Protein AF-A0A945CRQ5-F1 (afdb_monomer)

Structure (mmCIF, N/CA/C/O backbone):
data_AF-A0A945CRQ5-F1
#
_entry.id   AF-A0A945CRQ5-F1
#
loop_
_atom_site.group_PDB
_atom_site.id
_atom_site.type_symbol
_atom_site.label_atom_id
_atom_site.label_alt_id
_atom_site.la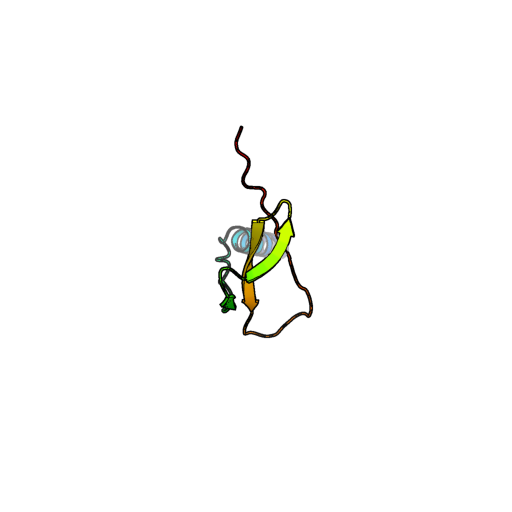bel_comp_id
_atom_site.label_asym_id
_atom_site.label_entity_id
_atom_site.label_seq_id
_atom_site.pdbx_PDB_ins_code
_atom_site.Cartn_x
_atom_site.Cartn_y
_atom_site.Cartn_z
_atom_site.occupancy
_atom_site.B_iso_or_equiv
_atom_site.auth_seq_id
_atom_site.auth_comp_id
_atom_site.auth_asym_id
_atom_site.auth_atom_id
_atom_site.pdbx_PDB_model_num
ATOM 1 N N . MET A 1 1 ? -0.552 15.912 50.697 1.00 62.06 1 MET A N 1
ATOM 2 C CA . MET A 1 1 ? 0.164 14.629 50.485 1.00 62.06 1 MET A CA 1
ATOM 3 C C . MET A 1 1 ? -0.603 13.616 49.624 1.00 62.06 1 MET A C 1
ATOM 5 O O . MET A 1 1 ? 0.043 12.865 48.906 1.00 62.06 1 MET A O 1
ATOM 9 N N . GLN A 1 2 ? -1.945 13.574 49.649 1.00 74.88 2 GLN A N 1
ATOM 10 C CA . GLN A 1 2 ? -2.712 12.649 48.793 1.00 74.88 2 GLN A CA 1
ATOM 11 C C . GLN A 1 2 ? -2.706 13.030 47.300 1.00 74.88 2 GLN A C 1
ATOM 13 O O . GLN A 1 2 ? -2.531 12.158 46.460 1.00 74.88 2 GLN A O 1
ATOM 18 N N . ILE A 1 3 ? -2.775 14.325 46.968 1.00 83.50 3 ILE A N 1
ATOM 19 C CA . ILE A 1 3 ? -2.778 14.812 45.572 1.00 83.50 3 ILE A CA 1
ATOM 20 C C . ILE A 1 3 ? -1.473 14.460 44.834 1.00 83.50 3 ILE A C 1
ATOM 22 O O . ILE A 1 3 ? -1.514 13.956 43.719 1.00 83.50 3 ILE A O 1
ATOM 26 N N . THR A 1 4 ? -0.309 14.632 45.470 1.00 82.31 4 THR A N 1
ATOM 27 C CA . THR A 1 4 ? 1.000 14.288 44.879 1.00 82.31 4 THR A CA 1
ATOM 28 C C . THR A 1 4 ? 1.118 12.800 44.550 1.00 82.31 4 THR A C 1
ATOM 30 O O . THR A 1 4 ? 1.665 12.438 43.515 1.00 82.31 4 THR A O 1
ATOM 33 N N . ARG A 1 5 ? 0.571 11.932 45.411 1.00 82.00 5 ARG A N 1
ATOM 34 C CA . ARG A 1 5 ? 0.540 10.482 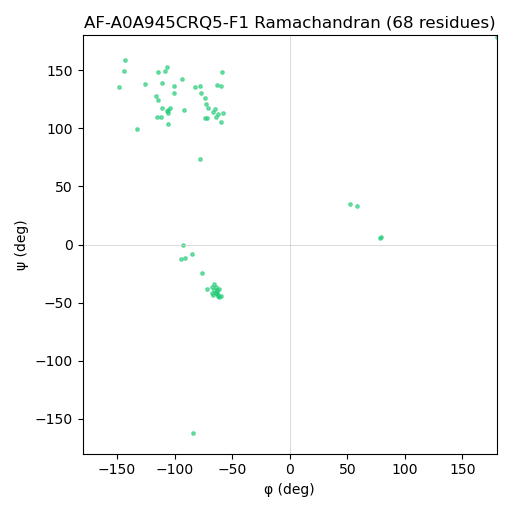45.183 1.00 82.00 5 ARG A CA 1
ATOM 35 C C . ARG A 1 5 ? -0.369 10.115 44.012 1.00 82.00 5 ARG A C 1
ATOM 37 O O . ARG A 1 5 ? 0.020 9.294 43.194 1.00 82.00 5 ARG A O 1
ATOM 44 N N . ILE A 1 6 ? -1.532 10.759 43.905 1.00 88.25 6 ILE A N 1
ATOM 45 C CA . ILE A 1 6 ? -2.466 10.564 42.786 1.00 88.25 6 ILE A CA 1
ATOM 46 C C . ILE A 1 6 ? -1.817 10.983 41.460 1.00 88.25 6 ILE A C 1
ATOM 48 O O . ILE A 1 6 ? -1.876 10.233 40.491 1.00 88.25 6 ILE A O 1
ATOM 52 N N . LEU A 1 7 ? -1.130 12.128 41.426 1.00 89.12 7 LEU A N 1
ATOM 53 C CA . LEU A 1 7 ? -0.422 12.594 40.227 1.00 89.12 7 LEU A CA 1
ATOM 54 C C . LEU A 1 7 ? 0.706 11.644 39.802 1.00 89.12 7 LEU A C 1
ATOM 56 O O . LEU A 1 7 ? 0.873 11.384 38.612 1.00 89.12 7 LEU A O 1
ATOM 60 N N . LEU A 1 8 ? 1.446 11.084 40.764 1.00 88.81 8 LEU A N 1
ATOM 61 C CA . LEU A 1 8 ? 2.491 10.095 40.490 1.00 88.81 8 LEU A CA 1
ATOM 62 C C . LEU A 1 8 ? 1.918 8.813 39.875 1.00 88.81 8 LEU A C 1
ATOM 64 O O . LEU A 1 8 ? 2.486 8.281 38.925 1.00 88.81 8 LEU A O 1
ATOM 68 N N . VAL A 1 9 ? 0.770 8.350 40.375 1.00 90.19 9 VAL A N 1
ATOM 69 C CA . VAL A 1 9 ? 0.082 7.169 39.836 1.00 90.19 9 VAL A CA 1
ATOM 70 C C . VAL A 1 9 ? -0.434 7.429 38.420 1.00 90.19 9 VAL A C 1
ATOM 72 O O . VAL A 1 9 ? -0.230 6.591 37.548 1.00 90.19 9 VAL A O 1
ATOM 75 N N . ILE A 1 10 ? -1.034 8.593 38.155 1.00 91.50 10 ILE A N 1
ATOM 76 C CA . ILE A 1 10 ? -1.506 8.953 36.806 1.00 91.50 10 ILE A CA 1
ATOM 77 C C . ILE A 1 10 ? -0.337 9.000 35.818 1.00 91.50 10 ILE A C 1
ATOM 79 O O . ILE A 1 10 ? -0.432 8.428 34.735 1.00 91.50 10 ILE A O 1
ATOM 83 N N . SER A 1 11 ? 0.777 9.627 36.206 1.00 87.81 11 SER A N 1
ATOM 84 C CA . SER A 1 11 ? 1.990 9.687 35.383 1.00 87.81 11 SER A CA 1
ATOM 85 C C . SER A 1 11 ? 2.539 8.290 35.072 1.00 87.81 11 SER A C 1
ATOM 87 O O . SER A 1 11 ? 2.833 7.978 33.919 1.00 87.81 11 SER A O 1
ATOM 89 N N . ALA A 1 12 ? 2.594 7.410 36.077 1.00 87.81 12 ALA A N 1
ATOM 90 C CA . ALA A 1 12 ? 3.050 6.035 35.899 1.00 87.81 12 ALA A CA 1
ATOM 91 C C . ALA A 1 12 ? 2.130 5.227 34.966 1.00 87.81 12 ALA A C 1
ATOM 93 O O . ALA A 1 12 ? 2.619 4.509 34.097 1.00 87.81 12 ALA A O 1
ATOM 94 N N . VAL A 1 13 ? 0.807 5.372 35.095 1.00 87.75 13 VAL A N 1
ATOM 95 C CA . VAL A 1 13 ? -0.164 4.703 34.211 1.00 87.75 13 VAL A CA 1
ATOM 96 C C . VAL A 1 13 ? -0.029 5.202 32.775 1.00 87.75 13 VAL A C 1
ATOM 98 O O . VAL A 1 13 ? -0.040 4.398 31.846 1.00 87.75 13 VAL A O 1
ATOM 101 N N . LEU A 1 14 ? 0.152 6.509 32.580 1.00 84.50 14 LEU A N 1
ATOM 102 C CA . LEU A 1 14 ? 0.314 7.089 31.250 1.00 84.50 14 LEU A CA 1
ATOM 103 C C . LEU A 1 14 ? 1.615 6.618 30.579 1.00 84.50 14 LEU A C 1
ATOM 105 O O . LEU A 1 14 ? 1.608 6.296 29.394 1.00 84.50 14 LEU A O 1
ATOM 109 N N . ALA A 1 15 ? 2.705 6.499 31.342 1.00 82.94 15 ALA 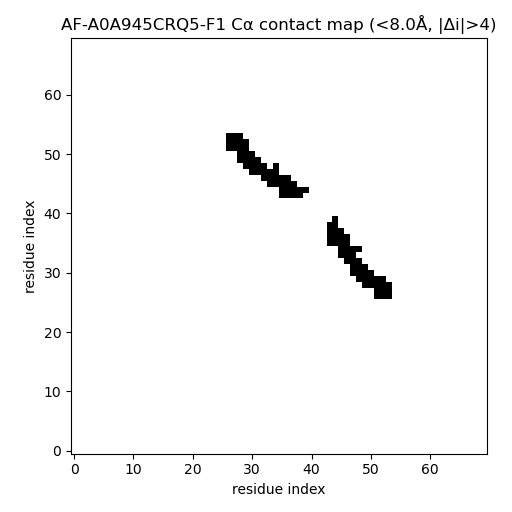A N 1
ATOM 110 C CA . ALA A 1 15 ? 3.976 5.972 30.846 1.00 82.94 15 ALA A CA 1
ATOM 111 C C . ALA A 1 15 ? 3.878 4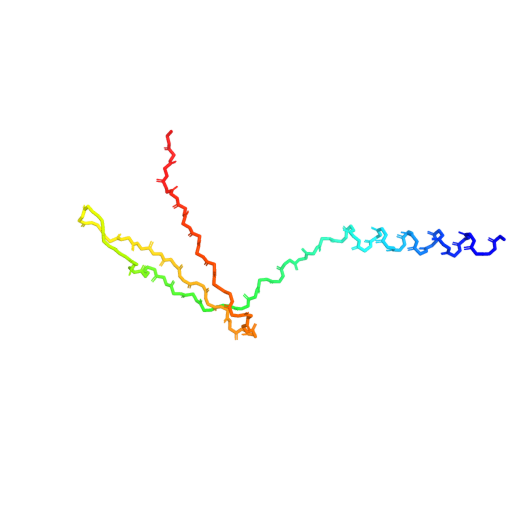.497 30.407 1.00 82.94 15 ALA A C 1
ATOM 113 O O . ALA A 1 15 ? 4.480 4.115 29.405 1.00 82.94 15 ALA A O 1
ATOM 114 N N . ILE A 1 16 ? 3.085 3.680 31.111 1.00 84.06 16 ILE A N 1
ATOM 115 C CA . ILE A 1 16 ? 2.859 2.267 30.759 1.00 84.06 16 ILE A CA 1
ATOM 116 C C . ILE A 1 16 ? 2.082 2.135 29.438 1.00 84.06 16 ILE A C 1
ATOM 118 O O . ILE A 1 16 ? 2.383 1.245 28.646 1.00 84.06 16 ILE A O 1
ATOM 122 N N . GLN A 1 17 ? 1.129 3.032 29.165 1.00 75.31 17 GLN A N 1
ATOM 123 C CA . GLN A 1 17 ? 0.328 3.002 27.932 1.00 75.31 17 GLN A CA 1
ATOM 124 C C . GLN A 1 17 ? 1.166 3.259 26.667 1.00 75.31 17 GLN A C 1
ATOM 126 O O . GLN A 1 17 ? 0.906 2.669 25.623 1.00 75.31 17 GLN A O 1
ATOM 131 N N . VAL A 1 18 ? 2.197 4.107 26.759 1.00 76.94 18 VAL A N 1
ATOM 132 C CA . VAL A 1 18 ? 3.081 4.448 25.624 1.00 76.94 18 VAL A CA 1
ATOM 133 C C . VAL A 1 18 ? 4.077 3.325 25.306 1.00 76.94 18 VAL A C 1
ATOM 135 O O . VAL A 1 18 ? 4.549 3.218 24.179 1.00 76.94 18 VAL A O 1
ATOM 138 N N . ALA A 1 19 ? 4.395 2.474 26.286 1.00 73.75 19 ALA A N 1
ATOM 139 C CA . ALA A 1 19 ? 5.366 1.391 26.136 1.00 73.75 19 ALA A CA 1
ATOM 140 C C . ALA A 1 19 ? 4.777 0.100 25.538 1.00 73.75 19 ALA A C 1
ATOM 142 O O . ALA A 1 19 ? 5.525 -0.834 25.244 1.00 73.75 19 ALA A O 1
ATOM 143 N N . LEU A 1 20 ? 3.453 0.018 25.368 1.00 74.19 20 LEU A N 1
ATOM 144 C CA . LEU A 1 20 ? 2.817 -1.141 24.751 1.00 74.19 20 LEU A CA 1
ATOM 145 C C . LEU A 1 20 ? 3.089 -1.134 23.239 1.00 74.19 20 LEU A C 1
ATOM 147 O O . LEU A 1 20 ? 2.779 -0.143 22.573 1.00 74.19 20 LEU A O 1
ATOM 151 N N . PRO A 1 21 ? 3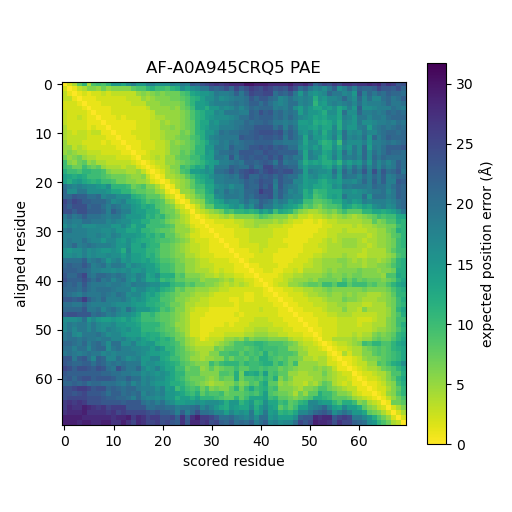.637 -2.223 22.668 1.00 70.31 21 PRO A N 1
ATOM 152 C CA . PRO A 1 21 ? 3.767 -2.333 21.226 1.00 70.31 21 PRO A CA 1
ATOM 153 C C . PRO A 1 21 ? 2.364 -2.306 20.621 1.00 70.31 21 PRO A C 1
ATOM 155 O O . PRO A 1 21 ? 1.565 -3.221 20.824 1.00 70.31 21 PRO A O 1
ATOM 158 N N . THR A 1 22 ? 2.053 -1.238 19.888 1.00 69.75 22 THR A N 1
ATOM 159 C CA . THR A 1 22 ? 0.862 -1.220 19.045 1.00 69.75 22 THR A CA 1
ATOM 160 C C . THR A 1 22 ? 1.099 -2.252 17.952 1.00 69.75 22 THR A C 1
ATOM 162 O O . THR A 1 22 ? 2.023 -2.138 17.146 1.00 69.75 22 THR A O 1
ATOM 165 N N . THR A 1 23 ? 0.301 -3.313 17.960 1.00 64.69 23 THR A N 1
ATOM 166 C CA . THR A 1 23 ? 0.204 -4.174 16.792 1.00 64.69 23 THR A CA 1
ATOM 167 C C . THR A 1 23 ? -0.575 -3.368 15.769 1.00 64.69 23 THR A C 1
ATOM 169 O O . THR A 1 23 ? -1.757 -3.082 15.953 1.00 64.69 23 THR A O 1
ATOM 172 N N . ALA A 1 24 ? 0.110 -2.906 14.723 1.00 64.25 24 ALA A N 1
ATOM 173 C CA . ALA A 1 24 ? -0.581 -2.369 13.567 1.00 64.25 24 ALA A CA 1
ATOM 174 C C . ALA A 1 24 ? -1.454 -3.505 13.028 1.00 64.25 24 ALA A C 1
ATOM 176 O O . ALA A 1 24 ? -0.944 -4.480 12.477 1.00 64.25 24 ALA A O 1
ATOM 177 N N . VAL A 1 25 ? -2.763 -3.423 13.267 1.00 62.28 25 VAL A N 1
ATOM 178 C CA . VAL A 1 25 ? -3.717 -4.315 12.621 1.00 62.28 25 VAL A CA 1
ATOM 179 C C . VAL A 1 25 ? -3.619 -3.981 11.143 1.00 62.28 25 VAL A C 1
ATOM 181 O O . VAL A 1 25 ? -3.973 -2.875 10.733 1.00 62.28 25 VAL A O 1
ATOM 184 N N . ALA A 1 26 ? -3.058 -4.902 10.359 1.00 66.50 26 ALA A N 1
ATOM 185 C CA . ALA A 1 26 ? -3.104 -4.791 8.915 1.00 66.50 26 ALA A CA 1
ATOM 186 C C . ALA A 1 26 ? -4.586 -4.726 8.535 1.00 66.50 26 ALA A C 1
ATOM 188 O O . ALA A 1 26 ? -5.334 -5.666 8.804 1.00 66.50 26 ALA A O 1
ATOM 189 N N . GLY A 1 27 ? -5.020 -3.577 8.015 1.00 74.06 27 GLY A N 1
ATOM 190 C CA . GLY A 1 27 ? -6.381 -3.432 7.518 1.00 74.06 27 GLY A CA 1
ATOM 191 C C . GLY A 1 27 ? -6.628 -4.447 6.409 1.00 74.06 27 GLY A C 1
ATOM 192 O O . GLY A 1 27 ? -5.699 -4.807 5.688 1.00 74.06 27 GLY A O 1
ATOM 193 N N . GLU A 1 28 ? -7.864 -4.916 6.280 1.00 84.94 28 GLU A N 1
ATOM 194 C CA . GLU A 1 28 ? -8.250 -5.727 5.130 1.00 84.94 28 GLU A CA 1
ATOM 195 C C . GLU A 1 28 ? -8.125 -4.894 3.847 1.00 84.94 28 GLU A C 1
ATOM 197 O O . GLU A 1 28 ? -8.481 -3.709 3.809 1.00 84.94 28 GLU A O 1
ATOM 202 N N . TYR A 1 29 ? -7.574 -5.512 2.806 1.00 88.44 29 TYR A N 1
ATOM 203 C CA . TYR A 1 29 ? -7.391 -4.900 1.500 1.00 88.44 29 TYR A CA 1
ATOM 204 C C . TYR A 1 29 ? -7.597 -5.928 0.393 1.00 88.44 29 TYR A C 1
ATOM 206 O O . TYR A 1 29 ? -7.262 -7.104 0.546 1.00 88.44 29 TYR A O 1
ATOM 214 N N . ASP A 1 30 ? -8.073 -5.447 -0.746 1.00 91.62 30 ASP A N 1
ATOM 215 C CA . ASP A 1 30 ? -8.000 -6.171 -2.003 1.00 91.62 30 ASP A CA 1
ATOM 216 C C . ASP A 1 30 ? -6.612 -5.962 -2.616 1.00 91.62 30 ASP A C 1
ATOM 218 O O . ASP A 1 30 ? -6.081 -4.847 -2.615 1.00 91.62 30 ASP A O 1
ATOM 222 N N . HIS A 1 31 ? -6.010 -7.044 -3.116 1.00 92.19 31 HIS A N 1
ATOM 223 C CA . HIS A 1 31 ? -4.680 -7.036 -3.728 1.00 92.19 31 HIS A CA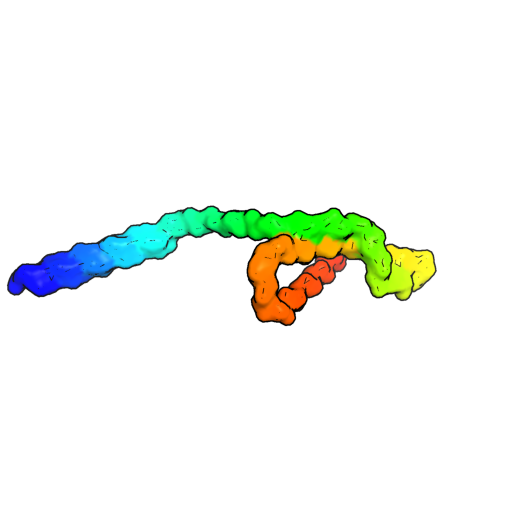 1
ATOM 224 C C . HIS A 1 31 ? -4.775 -7.392 -5.205 1.00 92.19 31 HIS A C 1
ATOM 226 O O . HIS A 1 31 ? -5.020 -8.546 -5.563 1.00 92.19 31 HIS A O 1
ATOM 232 N N . GLU A 1 32 ? -4.529 -6.403 -6.054 1.00 94.06 32 GLU A N 1
ATOM 233 C CA . GLU A 1 32 ? -4.365 -6.592 -7.490 1.00 94.06 32 GLU A CA 1
ATOM 234 C C . GLU A 1 32 ? -2.873 -6.596 -7.833 1.00 94.06 32 GLU A C 1
ATOM 236 O O . GLU A 1 32 ? -2.123 -5.724 -7.391 1.00 94.06 32 GLU A O 1
ATOM 241 N N . LYS A 1 33 ? -2.437 -7.606 -8.588 1.00 93.44 33 LYS A N 1
ATOM 242 C CA . LYS A 1 33 ? -1.026 -7.831 -8.922 1.00 93.44 33 LYS A CA 1
ATOM 243 C C . LYS A 1 33 ? -0.741 -7.486 -10.370 1.00 93.44 33 LYS A C 1
ATOM 245 O O . LYS A 1 33 ? -1.620 -7.627 -11.218 1.00 93.44 33 LYS A O 1
ATOM 250 N N . ASP A 1 34 ? 0.508 -7.113 -10.637 1.00 91.00 34 ASP A N 1
ATOM 251 C CA . ASP A 1 34 ? 1.047 -6.941 -11.992 1.00 91.00 34 ASP A CA 1
ATOM 252 C C . ASP A 1 34 ? 0.286 -5.902 -12.844 1.00 91.00 34 ASP A C 1
ATOM 254 O O . ASP A 1 34 ? 0.190 -6.008 -14.071 1.00 91.00 34 ASP A O 1
ATOM 258 N N . VAL A 1 35 ? -0.242 -4.857 -12.201 1.00 92.50 35 VAL A N 1
ATOM 259 C CA . VAL A 1 35 ? -0.966 -3.776 -12.875 1.00 92.50 35 VAL A CA 1
ATOM 260 C C . VAL A 1 35 ? 0.020 -2.930 -13.672 1.00 92.50 35 VAL A C 1
ATOM 262 O O . VAL A 1 35 ? 0.911 -2.288 -13.114 1.00 92.50 35 VAL A O 1
ATOM 265 N N . VAL A 1 36 ? -0.148 -2.896 -14.994 1.00 92.88 36 VAL A N 1
ATOM 266 C CA . VAL A 1 36 ? 0.671 -2.058 -15.878 1.00 92.88 36 VAL A CA 1
ATOM 267 C C . VAL A 1 36 ? 0.257 -0.597 -15.722 1.00 92.88 36 VAL A C 1
ATOM 269 O O . VAL A 1 36 ? -0.808 -0.195 -16.191 1.00 92.88 36 VAL A O 1
ATOM 272 N N . TYR A 1 37 ? 1.115 0.216 -15.105 1.00 88.94 37 TYR A N 1
ATOM 273 C CA . TYR A 1 37 ? 0.860 1.650 -14.919 1.00 88.94 37 TYR A CA 1
ATOM 274 C C . TYR A 1 37 ? 1.479 2.520 -16.020 1.00 88.94 37 TYR A C 1
ATOM 276 O O . TYR A 1 37 ? 1.168 3.706 -16.139 1.00 88.94 37 TYR A O 1
ATOM 284 N N . GLY A 1 38 ? 2.361 1.954 -16.842 1.00 90.44 38 GLY A N 1
ATOM 285 C CA . GLY A 1 38 ? 2.962 2.674 -17.952 1.00 90.44 38 GLY A CA 1
ATOM 286 C C . GLY A 1 38 ? 3.937 1.830 -18.752 1.00 90.44 38 GLY A C 1
ATOM 287 O O . GLY A 1 38 ? 4.208 0.675 -18.433 1.00 90.44 38 GLY A O 1
ATOM 288 N N . TYR A 1 39 ? 4.487 2.444 -19.791 1.00 93.19 39 TYR A N 1
ATOM 289 C CA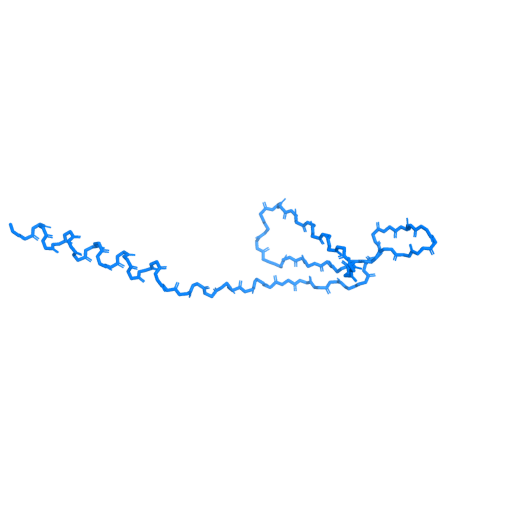 . TYR A 1 39 ? 5.521 1.849 -20.624 1.00 93.19 39 TYR A CA 1
ATOM 290 C C . TYR A 1 39 ? 6.723 2.775 -20.679 1.00 93.19 39 TYR A C 1
ATOM 292 O O . TYR A 1 39 ? 6.574 3.993 -20.813 1.00 93.19 39 TYR A O 1
ATOM 300 N N . LYS A 1 40 ? 7.917 2.197 -20.592 1.00 87.94 40 LYS A N 1
ATOM 301 C CA . LYS A 1 40 ? 9.171 2.934 -20.728 1.00 87.94 40 LYS A CA 1
ATOM 302 C C . LYS A 1 40 ? 10.235 2.037 -21.344 1.00 87.94 40 LYS A C 1
ATOM 304 O O . LYS A 1 40 ? 10.352 0.878 -20.965 1.00 87.94 40 LYS A O 1
ATOM 309 N N . ASP A 1 41 ? 10.977 2.572 -22.312 1.00 90.44 41 ASP A N 1
ATOM 310 C CA . ASP A 1 41 ? 12.082 1.879 -22.992 1.00 90.44 41 ASP A CA 1
ATOM 311 C C . ASP A 1 41 ? 11.691 0.497 -23.564 1.00 90.44 41 ASP A C 1
ATOM 313 O O . ASP A 1 41 ? 12.477 -0.443 -23.574 1.00 90.44 41 ASP A O 1
ATOM 317 N N . GLY A 1 42 ? 10.444 0.364 -24.036 1.00 91.25 42 GLY A N 1
ATOM 318 C CA . GLY A 1 42 ? 9.908 -0.887 -24.590 1.00 91.25 42 GLY A CA 1
ATOM 319 C C . GLY A 1 42 ? 9.470 -1.924 -23.549 1.00 91.25 42 GLY A C 1
ATOM 320 O O . GLY A 1 42 ? 9.092 -3.030 -23.927 1.00 91.25 42 GLY A O 1
ATOM 321 N N . MET A 1 43 ? 9.483 -1.579 -22.260 1.00 90.31 43 MET A N 1
ATOM 322 C CA . MET A 1 43 ? 9.072 -2.457 -21.163 1.00 90.31 43 MET A CA 1
ATOM 323 C C . MET A 1 43 ? 7.814 -1.937 -20.463 1.00 90.31 43 MET A C 1
ATOM 325 O O . MET A 1 43 ? 7.595 -0.727 -20.367 1.00 90.31 43 MET A O 1
ATOM 329 N N . ALA A 1 44 ? 6.996 -2.864 -19.958 1.00 91.31 44 ALA A N 1
ATOM 330 C CA . ALA A 1 44 ? 5.873 -2.546 -19.085 1.00 91.31 44 ALA A CA 1
ATOM 331 C C . ALA A 1 44 ? 6.386 -2.247 -17.673 1.00 91.31 44 ALA A C 1
ATOM 333 O O . ALA A 1 44 ? 7.161 -3.018 -17.105 1.00 91.31 44 ALA A O 1
ATOM 334 N N . LEU A 1 45 ? 5.939 -1.130 -17.111 1.00 87.81 45 LE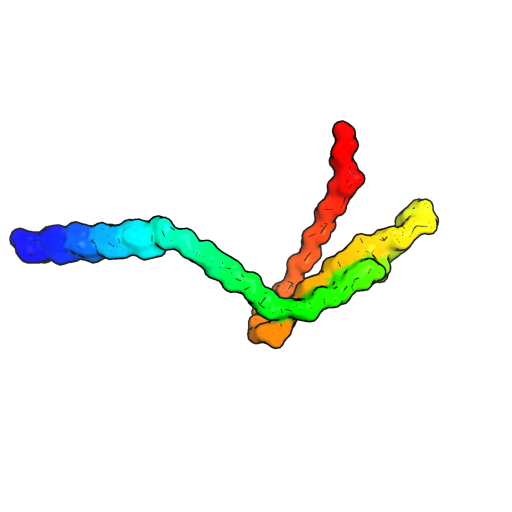U A N 1
ATOM 335 C CA . LEU A 1 45 ? 6.139 -0.811 -15.709 1.00 87.81 45 LEU A CA 1
ATOM 336 C C . LEU A 1 45 ? 4.929 -1.330 -14.943 1.00 87.81 45 LEU A C 1
ATOM 338 O O . LEU A 1 45 ? 3.803 -0.888 -15.178 1.00 87.81 45 LEU A O 1
ATOM 342 N N . VAL A 1 46 ? 5.176 -2.292 -14.065 1.00 90.00 46 VAL A N 1
ATOM 343 C CA . VAL A 1 46 ? 4.143 -2.976 -13.291 1.00 90.00 46 VAL A CA 1
ATOM 344 C C . VAL A 1 46 ? 4.187 -2.553 -11.833 1.00 90.00 46 VAL A C 1
ATOM 346 O O . VAL A 1 46 ? 5.250 -2.219 -11.302 1.00 90.00 46 VAL A O 1
ATOM 349 N N . MET A 1 47 ? 3.026 -2.556 -11.193 1.00 89.12 47 MET A N 1
ATOM 350 C CA . MET A 1 47 ? 2.882 -2.336 -9.763 1.00 89.12 47 MET A CA 1
ATOM 351 C C . MET A 1 47 ? 1.777 -3.214 -9.185 1.00 89.12 47 MET A C 1
ATOM 353 O O . MET A 1 47 ? 0.859 -3.622 -9.891 1.00 89.12 47 MET A O 1
ATOM 357 N N . ASP A 1 48 ? 1.843 -3.429 -7.880 1.00 91.19 48 ASP A N 1
ATOM 358 C CA . ASP A 1 48 ? 0.747 -4.013 -7.122 1.00 91.19 48 ASP A CA 1
ATOM 359 C C . ASP A 1 48 ? -0.121 -2.900 -6.527 1.00 91.19 48 ASP A C 1
ATOM 361 O O . ASP A 1 48 ? 0.388 -1.867 -6.074 1.00 91.19 48 ASP A O 1
ATOM 365 N N . VAL A 1 49 ? -1.434 -3.116 -6.509 1.00 90.38 49 VAL A N 1
ATOM 366 C CA . VAL A 1 49 ? -2.421 -2.185 -5.957 1.00 90.38 49 VAL A CA 1
ATOM 367 C C . VAL A 1 49 ? -3.081 -2.823 -4.741 1.00 90.38 49 VAL A C 1
ATOM 369 O O . VAL A 1 49 ? -3.655 -3.907 -4.822 1.00 90.38 49 VAL A O 1
ATOM 372 N N . PHE A 1 50 ? -3.008 -2.122 -3.609 1.00 89.69 50 PHE A N 1
ATOM 373 C CA . PHE A 1 50 ? -3.640 -2.510 -2.352 1.00 89.69 50 PHE A CA 1
ATOM 374 C C . PHE A 1 50 ? -4.768 -1.528 -2.045 1.00 89.69 50 PHE A C 1
ATOM 376 O O . PHE A 1 50 ? -4.510 -0.366 -1.722 1.00 89.69 50 PHE A O 1
ATOM 383 N N . THR A 1 51 ? -6.013 -1.983 -2.154 1.00 88.44 51 THR A N 1
ATOM 384 C CA . THR A 1 51 ? -7.196 -1.143 -1.930 1.00 88.44 51 THR A CA 1
ATOM 385 C C . THR A 1 51 ? -7.848 -1.522 -0.602 1.00 88.44 51 THR A C 1
ATOM 387 O O . THR A 1 51 ? -8.335 -2.643 -0.490 1.00 88.44 51 THR A O 1
ATOM 390 N N . PRO A 1 52 ? -7.880 -0.639 0.416 1.00 87.19 52 PRO A N 1
ATOM 391 C CA . PRO A 1 52 ? -8.547 -0.938 1.682 1.00 87.19 52 PRO A CA 1
ATOM 392 C C . PRO A 1 52 ? -10.040 -1.232 1.478 1.00 87.19 52 PRO A C 1
ATOM 394 O O . PRO A 1 52 ? -10.714 -0.493 0.765 1.00 87.19 52 PRO A O 1
ATOM 397 N N . THR A 1 53 ? -10.575 -2.261 2.135 1.00 84.94 53 THR A N 1
ATOM 398 C CA . THR A 1 53 ? -12.001 -2.643 2.023 1.00 84.94 53 THR A CA 1
ATOM 399 C C . THR A 1 53 ? -12.897 -1.962 3.068 1.00 84.94 53 THR A C 1
ATOM 401 O O . THR A 1 53 ? -14.123 -2.000 2.973 1.00 84.94 53 THR A O 1
ATOM 404 N N . GLY A 1 54 ? -12.291 -1.328 4.078 1.00 82.38 54 GLY A N 1
ATOM 405 C CA . GLY A 1 54 ? -12.979 -0.631 5.166 1.00 82.38 54 GLY A CA 1
ATOM 406 C C . GLY A 1 54 ? -13.401 0.806 4.838 1.00 82.38 54 GLY A C 1
ATOM 407 O O . GLY A 1 54 ? -13.461 1.233 3.687 1.00 82.38 54 GLY A O 1
ATOM 408 N N . GLN A 1 55 ? -13.689 1.592 5.882 1.00 82.38 55 GLN A N 1
ATOM 409 C CA . GLN A 1 55 ? -14.064 2.993 5.702 1.00 82.38 55 GLN A CA 1
ATOM 410 C C . GLN A 1 55 ? -12.902 3.805 5.117 1.00 82.38 55 GLN A C 1
ATOM 412 O O . GLN A 1 55 ? -11.854 3.969 5.741 1.00 82.38 55 GLN A O 1
ATOM 417 N N . LEU A 1 56 ? -13.117 4.333 3.914 1.00 82.75 56 LEU A N 1
ATOM 418 C CA . LEU A 1 56 ? -12.119 5.102 3.183 1.00 82.75 56 LEU A CA 1
ATOM 419 C C . LEU A 1 56 ? -12.020 6.529 3.730 1.00 82.75 56 LEU A C 1
ATOM 421 O O . LEU A 1 56 ? -13.027 7.202 3.948 1.00 82.75 56 LEU A O 1
ATOM 425 N N . ASN A 1 57 ? -10.790 7.011 3.893 1.00 81.94 57 ASN A N 1
ATOM 426 C CA . ASN A 1 57 ? -10.492 8.395 4.272 1.00 81.94 57 ASN A CA 1
ATOM 427 C C . ASN A 1 57 ? -10.271 9.324 3.058 1.00 81.94 57 ASN A C 1
ATOM 429 O O . ASN A 1 57 ? -9.999 10.508 3.240 1.00 81.94 57 ASN A O 1
ATOM 433 N N . GLY A 1 58 ? -10.368 8.795 1.832 1.00 83.19 58 GLY A N 1
ATOM 434 C CA . GLY A 1 58 ? -10.189 9.547 0.585 1.00 83.19 58 GLY A CA 1
ATOM 435 C C . GLY A 1 58 ? -8.735 9.833 0.188 1.00 83.19 58 GLY A C 1
ATOM 436 O O . GLY A 1 58 ? -8.520 10.548 -0.788 1.00 83.19 58 GLY A O 1
ATOM 437 N N . ALA A 1 59 ? -7.741 9.297 0.903 1.00 80.44 59 ALA A N 1
ATOM 438 C CA . ALA A 1 59 ? -6.326 9.447 0.567 1.00 80.44 59 ALA A CA 1
ATOM 439 C C . ALA A 1 59 ? -5.779 8.196 -0.144 1.00 80.44 59 ALA A C 1
ATOM 441 O O . ALA A 1 59 ? -6.023 7.073 0.291 1.00 80.44 59 ALA A O 1
ATOM 442 N N . GLY A 1 60 ? -5.001 8.397 -1.211 1.00 79.06 60 GLY A N 1
ATOM 443 C CA . GLY A 1 60 ? -4.242 7.345 -1.892 1.00 79.06 60 GLY A CA 1
ATOM 444 C C . GLY A 1 60 ? -2.741 7.533 -1.681 1.00 79.06 60 GLY A C 1
ATOM 445 O O . GLY A 1 60 ? -2.244 8.658 -1.735 1.00 79.06 60 GLY A O 1
ATOM 446 N N . VAL A 1 61 ? -2.014 6.440 -1.447 1.00 80.00 61 VAL A N 1
ATOM 447 C CA . VAL A 1 61 ? -0.549 6.440 -1.334 1.00 80.00 61 VAL A CA 1
ATOM 448 C C . VAL A 1 61 ? 0.020 5.607 -2.472 1.00 80.00 61 VAL A C 1
ATOM 450 O O . VAL A 1 61 ? -0.367 4.458 -2.651 1.00 80.00 61 VAL A O 1
ATOM 453 N N . ILE A 1 62 ? 0.956 6.181 -3.225 1.00 76.38 62 ILE A N 1
ATOM 454 C CA . ILE A 1 62 ? 1.720 5.468 -4.251 1.00 76.38 62 ILE A CA 1
ATOM 455 C C . ILE A 1 62 ? 3.155 5.367 -3.749 1.00 76.38 62 ILE A C 1
ATOM 457 O O . ILE A 1 62 ? 3.818 6.386 -3.553 1.00 76.38 62 ILE A O 1
ATOM 461 N N . GLN A 1 63 ? 3.638 4.144 -3.543 1.00 74.00 63 GLN A N 1
ATOM 462 C CA . GLN A 1 63 ? 5.032 3.888 -3.204 1.00 74.00 63 GLN A CA 1
ATOM 463 C C . GLN A 1 63 ? 5.742 3.304 -4.422 1.00 74.00 63 GLN A C 1
ATOM 465 O O . GLN A 1 63 ? 5.427 2.207 -4.870 1.00 74.00 63 GLN A O 1
ATOM 470 N N . VAL A 1 64 ? 6.717 4.041 -4.949 1.00 69.31 64 VAL A N 1
ATOM 471 C CA . VAL A 1 64 ? 7.562 3.584 -6.056 1.00 69.31 64 VAL A CA 1
ATOM 472 C C . VAL A 1 64 ? 8.933 3.248 -5.486 1.00 69.31 64 VAL A C 1
ATOM 474 O O . VAL A 1 64 ? 9.641 4.137 -5.015 1.00 69.31 64 VAL A O 1
ATOM 477 N N . VAL A 1 65 ? 9.307 1.969 -5.501 1.00 67.00 65 VAL A N 1
ATOM 478 C CA . VAL A 1 65 ? 10.632 1.512 -5.061 1.00 67.00 65 VAL A CA 1
ATOM 479 C C . VAL A 1 65 ? 11.461 1.197 -6.300 1.00 67.00 65 VAL A C 1
ATOM 481 O O . VAL A 1 65 ? 11.112 0.315 -7.080 1.00 67.00 65 VAL A O 1
ATOM 484 N N . ALA A 1 66 ? 12.560 1.922 -6.503 1.00 65.50 66 ALA A N 1
ATOM 485 C CA . ALA A 1 66 ? 13.511 1.591 -7.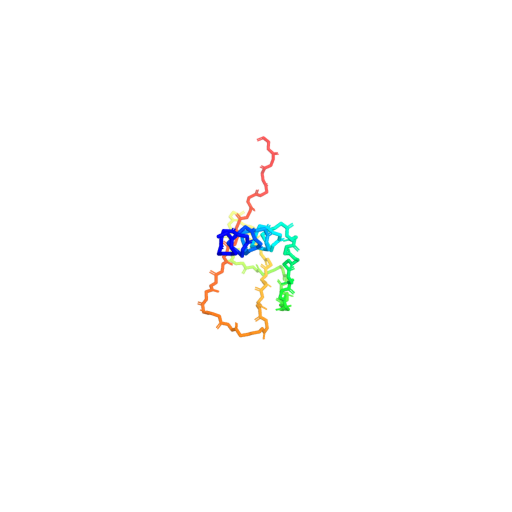556 1.00 65.50 66 ALA A CA 1
ATOM 486 C C . ALA A 1 66 ? 14.300 0.333 -7.157 1.00 65.50 66 ALA A C 1
ATOM 488 O O . ALA A 1 66 ? 14.986 0.321 -6.136 1.00 65.50 66 ALA A O 1
ATOM 489 N N . GLY A 1 67 ? 14.222 -0.723 -7.968 1.00 60.62 67 GLY A N 1
ATOM 490 C CA . GLY A 1 67 ? 15.059 -1.915 -7.827 1.00 60.62 67 GLY A CA 1
ATOM 491 C C . GLY A 1 67 ? 16.461 -1.673 -8.385 1.00 60.62 67 GLY A C 1
ATOM 492 O O . GLY A 1 67 ? 16.775 -2.150 -9.469 1.00 60.62 67 GLY A O 1
ATOM 493 N N . GLY A 1 68 ? 17.287 -0.899 -7.680 1.00 58.47 68 GLY A N 1
ATOM 494 C CA . GLY A 1 68 ? 18.684 -0.657 -8.045 1.00 58.47 68 GLY A CA 1
ATOM 495 C C . GLY A 1 68 ? 19.596 -0.831 -6.838 1.00 58.47 68 GLY A C 1
ATOM 496 O O . GLY A 1 68 ? 19.703 0.071 -6.016 1.00 58.47 68 GLY A O 1
ATOM 497 N N . MET A 1 69 ? 20.242 -1.992 -6.730 1.00 53.84 69 MET A N 1
ATOM 498 C CA . MET A 1 69 ? 21.404 -2.189 -5.862 1.00 53.84 69 MET A CA 1
ATOM 499 C C . MET A 1 69 ? 22.651 -2.253 -6.741 1.00 53.84 69 MET A C 1
ATOM 501 O O . MET A 1 69 ? 22.885 -3.284 -7.366 1.00 53.84 69 MET A O 1
ATOM 505 N N . THR A 1 70 ? 23.430 -1.171 -6.757 1.00 41.84 70 THR A N 1
ATOM 506 C CA . THR A 1 70 ? 24.885 -1.154 -6.996 1.00 41.84 70 THR A CA 1
ATOM 507 C C . THR A 1 70 ? 25.476 0.081 -6.344 1.00 41.84 70 THR A C 1
ATOM 509 O O . THR A 1 70 ? 24.908 1.169 -6.600 1.00 41.84 70 THR A O 1
#

Secondary structure (DSSP, 8-state):
-HHHHHHHHHHHHHHHHHTS--------EEEEEEEEEEEETTEEEEEEEEEE-S---S------------

pLDDT: mean 81.18, std 11.12, range [41.84, 94.06]

Radius of gyration: 23.17 Å; Cα contacts (8 Å, |Δi|>4): 47; chains: 1; bounding box: 39×23×75 Å

Solvent-accessible surface area (backbone atoms only — not comparable to full-atom values): 4851 Å² total; per-residue (Å²): 119,68,66,63,52,52,53,50,51,52,52,52,53,56,55,54,63,72,70,53,82,77,76,78,74,79,73,64,56,50,78,48,72,72,42,70,81,47,74,56,98,93,38,77,40,63,42,72,46,78,44,71,71,64,91,78,87,85,79,85,86,88,85,85,80,82,96,73,91,129

Mean predicted aligned error: 11.31 Å

Foldseek 3Di:
DVVVVVVVVVVVVVVVVVPDPPPPPPADWDKDFQCFPDDDPNDTDGDIDTGGPDDDPPDDDDDDDDPDDD

Sequence (70 aa):
MQITRILLVISAVLAIQVALPTTAVAGEYDHEKDVVYGYKDGMALVMDVFTPTGQLNGAGVIQVVAGGMT